Protein AF-A0A2E9VWC7-F1 (afdb_monomer_lite)

Secondary structure (DSSP, 8-state):
-------------------HHHHHHHHHHHHHTTS-HHHHHHHHHHHHHHHHHHHHHHTS--

Radius of gyration: 16.83 Å; chains: 1; bounding box: 24×47×45 Å

Sequence (62 aa):
MNPEIQRSEMRKQISIFVPMSDWKKIRHEAARNRIPMTELCRRWMRPELERLQEGRQASHGN

pLDDT: mean 84.0, std 18.92, range [38.66, 98.62]

Structure (mmCIF, N/CA/C/O backbone):
data_AF-A0A2E9VWC7-F1
#
_entry.id   AF-A0A2E9VWC7-F1
#
loop_
_atom_site.group_PDB
_atom_site.id
_atom_site.type_symbol
_atom_site.label_atom_id
_atom_site.label_alt_id
_atom_site.label_comp_id
_atom_site.label_asym_id
_atom_site.label_entity_id
_atom_site.label_seq_id
_atom_site.pdbx_PDB_ins_code
_atom_site.Cartn_x
_atom_site.Cartn_y
_atom_site.Cartn_z
_atom_site.occupancy
_atom_site.B_iso_or_equiv
_atom_site.auth_seq_id
_atom_site.auth_comp_id
_atom_site.auth_asym_id
_atom_site.auth_atom_id
_atom_site.pdbx_PDB_model_num
ATOM 1 N N . MET A 1 1 ? 7.675 35.515 17.078 1.00 39.41 1 MET A N 1
ATOM 2 C CA . MET A 1 1 ? 8.126 34.132 17.347 1.00 39.41 1 MET A CA 1
ATOM 3 C C . MET A 1 1 ? 6.876 33.319 17.635 1.00 39.41 1 MET A C 1
ATOM 5 O O . MET A 1 1 ? 6.254 33.565 18.655 1.00 39.41 1 MET A O 1
ATOM 9 N N . ASN A 1 2 ? 6.432 32.486 16.692 1.00 44.00 2 ASN A N 1
ATOM 10 C CA . ASN A 1 2 ? 5.174 31.743 16.815 1.00 44.00 2 ASN A CA 1
ATOM 11 C C . ASN A 1 2 ? 5.486 30.341 17.381 1.00 44.00 2 ASN A C 1
ATOM 13 O O . ASN A 1 2 ? 6.293 29.644 16.766 1.00 44.00 2 ASN A O 1
ATOM 17 N N . PRO A 1 3 ? 4.934 29.937 18.540 1.00 47.34 3 PRO A N 1
ATOM 18 C CA . PRO A 1 3 ? 5.318 28.707 19.241 1.00 47.34 3 PRO A CA 1
ATOM 19 C C . PRO A 1 3 ? 4.607 27.446 18.729 1.00 47.34 3 PRO A C 1
ATOM 21 O O . PRO A 1 3 ? 4.762 26.371 19.307 1.00 47.34 3 PRO A O 1
ATOM 24 N N . GLU A 1 4 ? 3.865 27.530 17.628 1.00 52.41 4 GLU A N 1
ATOM 25 C CA . GLU A 1 4 ? 3.302 26.356 16.972 1.00 52.41 4 GLU A CA 1
ATOM 26 C C . GLU A 1 4 ? 4.381 25.667 16.142 1.00 52.41 4 GLU A C 1
ATOM 28 O O . GLU A 1 4 ? 4.448 25.757 14.916 1.00 52.41 4 GLU A O 1
ATOM 33 N N . ILE A 1 5 ? 5.232 24.920 16.841 1.00 51.69 5 ILE A N 1
ATOM 34 C CA . ILE A 1 5 ? 5.815 23.717 16.272 1.00 51.69 5 ILE A CA 1
ATOM 35 C C . ILE A 1 5 ? 4.610 22.846 15.897 1.00 51.69 5 ILE A C 1
ATOM 37 O O . ILE A 1 5 ? 4.138 22.037 16.697 1.00 51.69 5 ILE A O 1
ATOM 41 N N . GLN A 1 6 ? 4.091 23.022 14.674 1.00 53.38 6 GLN A N 1
ATOM 42 C CA . GLN A 1 6 ? 3.493 21.921 13.935 1.00 53.38 6 GLN A CA 1
ATOM 43 C C . GLN A 1 6 ? 4.481 20.787 14.146 1.00 53.38 6 GLN A C 1
ATOM 45 O O . GLN A 1 6 ? 5.619 20.870 13.675 1.00 53.38 6 GLN A O 1
ATOM 50 N N . ARG A 1 7 ? 4.116 19.792 14.962 1.00 54.22 7 ARG A N 1
ATOM 51 C CA . ARG A 1 7 ? 4.871 18.549 15.036 1.00 54.22 7 ARG A CA 1
ATOM 52 C C . ARG A 1 7 ? 4.836 18.018 13.616 1.00 54.22 7 ARG A C 1
ATOM 54 O O . ARG A 1 7 ? 3.870 17.365 13.244 1.00 54.22 7 ARG A O 1
ATOM 61 N N . SER A 1 8 ? 5.830 18.392 12.813 1.00 59.25 8 SER A N 1
ATOM 62 C CA . SER A 1 8 ? 6.102 17.815 11.511 1.00 59.25 8 SER A CA 1
ATOM 63 C C . SER A 1 8 ? 5.978 16.323 11.738 1.00 59.25 8 SER A C 1
ATOM 65 O O . SER A 1 8 ? 6.725 15.788 12.562 1.00 59.25 8 SER A O 1
ATOM 67 N N . GLU A 1 9 ? 4.929 15.707 11.183 1.00 72.00 9 GLU A N 1
ATOM 68 C CA . GLU A 1 9 ? 4.615 14.309 11.457 1.00 72.00 9 GLU A CA 1
ATOM 69 C C . GLU A 1 9 ? 5.900 13.520 11.265 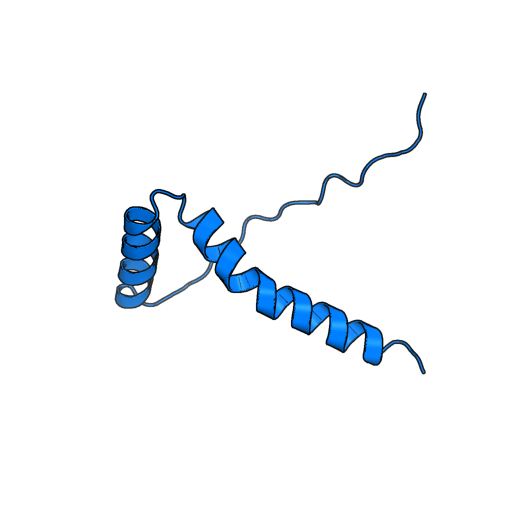1.00 72.00 9 GLU A C 1
ATOM 71 O O . GLU A 1 9 ? 6.440 13.465 10.159 1.00 72.00 9 GLU A O 1
ATOM 76 N N . MET A 1 10 ? 6.445 12.982 12.354 1.00 83.56 10 MET A N 1
ATOM 77 C CA . MET A 1 10 ? 7.731 12.312 12.302 1.00 83.56 10 MET A CA 1
ATOM 78 C C . MET A 1 10 ? 7.576 11.091 11.398 1.00 83.56 10 MET A C 1
ATOM 80 O O . MET A 1 10 ? 6.923 10.110 11.755 1.00 83.56 10 MET A O 1
ATOM 84 N N . ARG A 1 11 ? 8.152 11.157 10.196 1.00 83.69 11 ARG A N 1
ATOM 85 C CA . ARG A 1 11 ? 8.053 10.077 9.214 1.00 83.69 11 ARG A CA 1
ATOM 86 C C . ARG A 1 11 ? 9.139 9.052 9.490 1.00 83.69 11 ARG A C 1
ATOM 88 O O . ARG A 1 11 ? 10.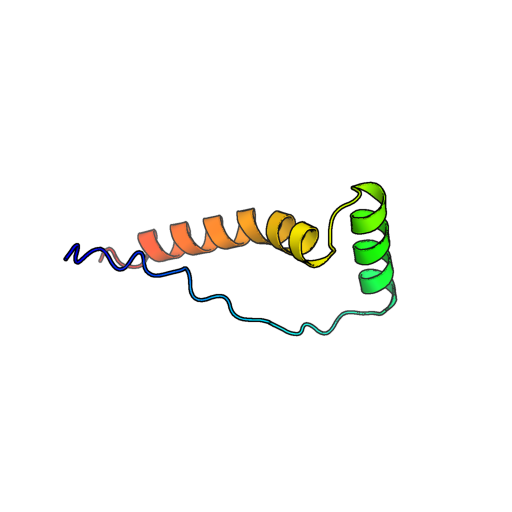318 9.389 9.541 1.00 83.69 11 ARG A O 1
ATOM 95 N N . LYS A 1 12 ? 8.742 7.787 9.608 1.00 89.25 12 LYS A N 1
ATOM 96 C CA . LYS A 1 12 ? 9.666 6.655 9.696 1.00 89.25 12 LYS A CA 1
ATOM 97 C C . LYS A 1 12 ? 9.627 5.847 8.405 1.00 89.25 12 LYS A C 1
ATOM 99 O O . LYS A 1 12 ? 8.552 5.526 7.902 1.00 89.25 12 LYS A O 1
ATOM 104 N N . GLN A 1 13 ? 10.800 5.507 7.879 1.00 90.81 13 GLN A N 1
ATOM 105 C CA . GLN A 1 13 ? 10.923 4.498 6.833 1.00 90.81 13 GLN A CA 1
ATOM 106 C C . GLN A 1 13 ? 10.863 3.110 7.475 1.00 90.81 13 GLN A C 1
ATOM 108 O O . GLN A 1 13 ? 11.532 2.857 8.477 1.00 90.81 13 GLN A O 1
ATOM 113 N N . ILE A 1 14 ? 10.061 2.221 6.893 1.00 89.00 14 ILE A N 1
ATOM 114 C CA . ILE A 1 14 ? 9.946 0.826 7.318 1.00 89.00 14 ILE A CA 1
ATOM 115 C C . ILE A 1 14 ? 10.323 -0.095 6.161 1.00 89.00 14 ILE A C 1
ATOM 117 O O . ILE A 1 14 ? 10.063 0.221 4.999 1.00 89.00 14 ILE A O 1
ATOM 121 N N . SER A 1 15 ? 10.914 -1.236 6.496 1.00 93.44 15 SER A N 1
ATOM 122 C CA . SER A 1 15 ? 11.161 -2.335 5.566 1.00 93.44 15 SER A CA 1
ATOM 123 C C . SER A 1 15 ? 10.202 -3.468 5.901 1.00 93.44 15 SER A C 1
ATOM 125 O O . SER A 1 15 ? 10.042 -3.807 7.072 1.00 93.44 15 SER A O 1
ATOM 127 N N . ILE A 1 16 ? 9.573 -4.048 4.882 1.00 91.44 16 ILE A N 1
ATOM 128 C CA . ILE A 1 16 ? 8.701 -5.216 5.023 1.00 91.44 16 ILE A CA 1
ATOM 129 C C . ILE A 1 16 ? 9.227 -6.345 4.141 1.00 91.44 16 ILE A C 1
ATOM 131 O O . ILE A 1 16 ? 9.6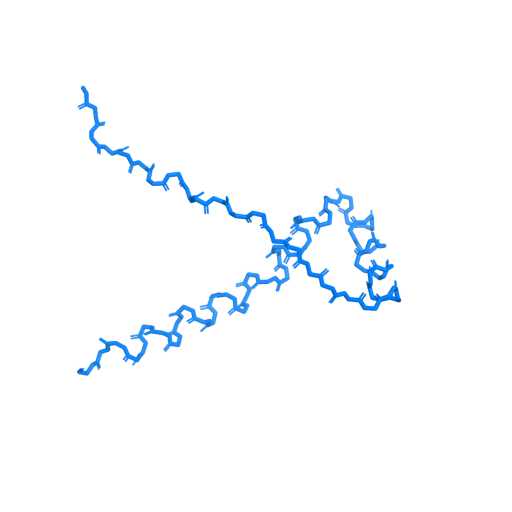95 -6.101 3.027 1.00 91.44 16 ILE A O 1
ATOM 135 N N . PHE A 1 17 ? 9.137 -7.575 4.636 1.00 95.88 17 PHE A N 1
ATOM 136 C CA . PHE A 1 17 ? 9.431 -8.773 3.858 1.00 95.88 17 PHE A CA 1
ATOM 137 C C . PHE A 1 17 ? 8.120 -9.348 3.331 1.00 95.88 17 PHE A C 1
ATOM 139 O O . PHE A 1 17 ? 7.185 -9.567 4.097 1.00 95.88 17 PHE A O 1
ATOM 146 N N . VAL A 1 18 ? 8.051 -9.582 2.022 1.00 95.00 18 VAL A N 1
ATOM 147 C CA . VAL A 1 18 ? 6.896 -10.190 1.350 1.00 95.00 18 VAL A CA 1
ATOM 148 C C . VAL A 1 18 ? 7.384 -11.195 0.305 1.00 95.00 18 VAL A C 1
ATOM 150 O O . VAL A 1 18 ? 8.502 -11.042 -0.202 1.00 95.00 18 VAL A O 1
ATOM 153 N N . PRO A 1 19 ? 6.572 -12.200 -0.067 1.00 98.50 19 PRO A N 1
ATOM 154 C CA . PRO A 1 19 ? 6.880 -13.060 -1.200 1.00 98.50 19 PRO A CA 1
ATOM 155 C C . PRO A 1 19 ? 7.117 -12.246 -2.477 1.00 98.50 19 PRO A C 1
ATOM 157 O O . PRO A 1 19 ? 6.449 -11.242 -2.739 1.00 98.50 19 PRO A O 1
ATOM 160 N N . MET A 1 20 ? 8.034 -12.715 -3.325 1.00 98.06 20 MET A N 1
ATOM 161 C CA . MET A 1 20 ? 8.355 -12.053 -4.596 1.00 98.06 20 MET A CA 1
ATOM 162 C C . MET A 1 20 ? 7.119 -11.887 -5.495 1.00 98.06 20 MET A C 1
ATOM 164 O O . MET A 1 20 ? 6.988 -10.890 -6.208 1.00 98.06 20 MET A O 1
ATOM 168 N N . SER A 1 21 ? 6.191 -12.848 -5.453 1.00 98.31 21 SER A N 1
ATOM 169 C CA . SER A 1 21 ? 4.916 -12.785 -6.173 1.00 98.31 21 SER A CA 1
ATOM 170 C C . SER A 1 21 ? 4.073 -11.583 -5.758 1.00 98.31 21 SER A C 1
ATOM 172 O O . SER A 1 21 ? 3.499 -10.916 -6.617 1.00 98.31 21 SER A O 1
ATOM 174 N N . ASP A 1 22 ? 4.023 -11.272 -4.467 1.00 98.00 22 ASP A N 1
ATOM 175 C CA . ASP A 1 22 ? 3.192 -10.188 -3.952 1.00 98.00 22 ASP A CA 1
ATOM 176 C C . ASP A 1 22 ? 3.868 -8.839 -4.161 1.00 98.00 22 ASP A C 1
ATOM 178 O O . ASP A 1 22 ? 3.217 -7.898 -4.612 1.00 98.00 22 ASP A O 1
ATOM 182 N N . TRP A 1 23 ? 5.194 -8.766 -3.998 1.00 97.38 23 TRP A N 1
ATOM 183 C CA . TRP A 1 23 ? 5.961 -7.584 -4.396 1.00 97.38 23 TRP A CA 1
ATOM 184 C C . TRP A 1 23 ? 5.706 -7.202 -5.861 1.00 97.38 23 TRP A C 1
ATOM 186 O O . TRP A 1 23 ? 5.461 -6.031 -6.165 1.00 97.38 23 TRP A O 1
ATOM 196 N N . LYS A 1 24 ? 5.693 -8.189 -6.773 1.00 98.25 24 LYS A N 1
ATOM 197 C CA . LYS A 1 24 ? 5.364 -7.954 -8.186 1.00 98.25 24 LYS A CA 1
ATOM 198 C C . LYS A 1 24 ? 3.958 -7.382 -8.338 1.00 98.25 24 LYS A C 1
ATOM 200 O O . LYS A 1 24 ? 3.810 -6.403 -9.064 1.00 98.25 24 LYS A O 1
ATOM 205 N N . LYS A 1 25 ? 2.945 -7.938 -7.668 1.00 98.19 25 LYS A N 1
ATOM 206 C CA . LYS A 1 25 ? 1.565 -7.418 -7.736 1.00 98.19 25 LYS A CA 1
ATOM 207 C C . LYS A 1 25 ? 1.489 -5.960 -7.272 1.00 98.19 25 LYS A C 1
ATOM 209 O O . LYS A 1 25 ? 0.950 -5.127 -7.994 1.00 98.19 25 LYS A O 1
ATOM 214 N N . ILE A 1 26 ? 2.108 -5.634 -6.133 1.00 97.75 26 ILE A N 1
ATOM 215 C CA . ILE A 1 26 ? 2.147 -4.265 -5.584 1.00 97.75 26 ILE A CA 1
ATOM 216 C C . ILE A 1 26 ? 2.803 -3.306 -6.585 1.00 97.75 26 ILE A C 1
ATOM 218 O O . ILE A 1 26 ? 2.287 -2.221 -6.855 1.00 97.75 26 ILE A O 1
A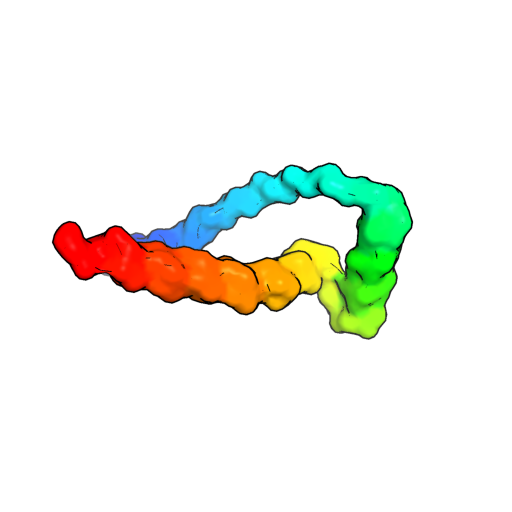TOM 222 N N . ARG A 1 27 ? 3.932 -3.713 -7.178 1.00 98.12 27 ARG A N 1
ATOM 223 C CA . ARG A 1 27 ? 4.650 -2.905 -8.170 1.00 98.12 27 ARG A CA 1
ATOM 224 C C . ARG A 1 27 ? 3.809 -2.641 -9.420 1.00 98.12 27 ARG A C 1
ATOM 226 O O . ARG A 1 27 ? 3.792 -1.510 -9.901 1.00 98.12 27 ARG A O 1
ATOM 233 N N . HIS A 1 28 ? 3.129 -3.661 -9.945 1.00 98.56 28 HIS A N 1
ATOM 234 C CA . HIS A 1 28 ? 2.273 -3.509 -11.124 1.00 98.56 28 HIS A CA 1
ATOM 235 C C . HIS A 1 28 ? 1.093 -2.580 -10.846 1.00 98.56 28 HIS A C 1
ATOM 237 O O . HIS A 1 28 ? 0.798 -1.718 -11.670 1.00 98.56 28 HIS A O 1
ATOM 243 N N . GLU A 1 29 ? 0.459 -2.693 -9.680 1.00 98.62 29 GLU A N 1
ATOM 244 C CA . GLU A 1 29 ? -0.668 -1.829 -9.334 1.00 98.62 29 GLU A CA 1
ATOM 245 C C . GLU A 1 29 ? -0.234 -0.366 -9.166 1.00 98.62 29 GLU A C 1
ATOM 247 O O . GLU A 1 29 ? -0.911 0.543 -9.646 1.00 98.62 29 GLU A O 1
ATOM 252 N N . ALA A 1 30 ? 0.940 -0.118 -8.582 1.00 98.50 30 ALA A N 1
ATOM 253 C CA . ALA A 1 30 ? 1.499 1.230 -8.490 1.00 98.50 30 ALA A CA 1
ATOM 254 C C . ALA A 1 30 ? 1.743 1.832 -9.887 1.00 98.50 30 ALA A C 1
ATOM 256 O O . ALA A 1 30 ? 1.371 2.978 -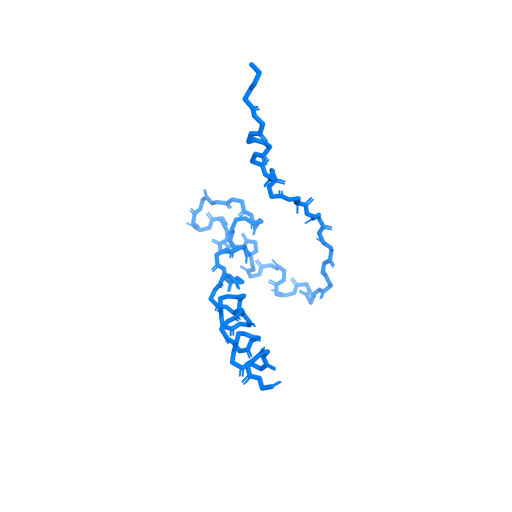10.148 1.00 98.50 30 ALA A O 1
ATOM 257 N N . ALA A 1 31 ? 2.287 1.030 -10.812 1.00 98.56 31 ALA A N 1
ATOM 258 C CA . ALA A 1 31 ? 2.490 1.431 -12.202 1.00 98.56 31 ALA A CA 1
ATOM 259 C C . ALA A 1 31 ? 1.162 1.711 -12.929 1.00 98.56 31 ALA A C 1
ATOM 261 O O . ALA A 1 31 ? 1.045 2.732 -13.606 1.00 98.56 31 ALA A O 1
ATOM 262 N N . ARG A 1 32 ? 0.142 0.860 -12.737 1.00 98.56 32 ARG A N 1
ATOM 263 C CA . ARG A 1 32 ? -1.204 1.025 -13.316 1.00 98.56 32 ARG A CA 1
ATOM 264 C C . ARG A 1 32 ? -1.845 2.351 -12.909 1.00 98.56 32 ARG A C 1
ATOM 266 O O . ARG A 1 32 ? -2.455 3.017 -13.738 1.00 98.56 32 ARG A O 1
ATOM 273 N N . ASN A 1 33 ? -1.652 2.753 -11.654 1.00 98.38 33 ASN A N 1
ATOM 274 C CA . ASN A 1 33 ? -2.167 4.006 -11.100 1.00 98.38 33 ASN A CA 1
ATOM 275 C C . ASN A 1 33 ? -1.231 5.209 -11.312 1.00 98.38 33 ASN A C 1
ATOM 277 O O . ASN A 1 33 ? -1.589 6.321 -10.931 1.00 98.38 33 ASN A O 1
ATOM 281 N N . ARG A 1 34 ? -0.044 5.009 -11.905 1.00 98.25 34 ARG A N 1
ATOM 282 C CA . ARG A 1 34 ? 0.985 6.044 -12.115 1.00 98.25 34 ARG A CA 1
ATOM 283 C C . ARG A 1 34 ? 1.388 6.769 -10.823 1.00 98.25 34 ARG A C 1
ATOM 285 O O . ARG A 1 34 ? 1.605 7.978 -10.824 1.00 98.25 34 ARG A O 1
ATOM 292 N N . ILE A 1 35 ? 1.506 6.028 -9.721 1.00 98.38 35 ILE A N 1
ATOM 293 C CA . ILE A 1 35 ? 1.930 6.559 -8.418 1.00 98.38 35 ILE A CA 1
ATOM 294 C C . ILE A 1 35 ? 3.127 5.778 -7.860 1.00 98.38 35 ILE A C 1
ATOM 296 O O . ILE A 1 35 ? 3.328 4.615 -8.216 1.00 98.38 35 ILE A O 1
ATOM 300 N N . PRO A 1 36 ? 3.925 6.372 -6.953 1.00 97.56 36 PRO A N 1
ATOM 301 C CA . PRO A 1 36 ? 4.967 5.638 -6.242 1.00 97.56 36 PRO A CA 1
ATOM 302 C C . PRO A 1 36 ? 4.396 4.469 -5.427 1.00 97.56 36 PRO A C 1
ATOM 304 O O . PRO A 1 36 ? 3.337 4.592 -4.811 1.00 97.56 36 PRO A O 1
ATOM 307 N N . MET A 1 37 ? 5.136 3.358 -5.330 1.00 96.56 37 MET A N 1
ATOM 308 C CA . MET A 1 37 ? 4.728 2.207 -4.504 1.00 96.56 37 MET A CA 1
ATOM 309 C C . MET A 1 37 ? 4.469 2.597 -3.042 1.00 96.56 37 MET A C 1
ATOM 311 O O . MET A 1 37 ? 3.540 2.090 -2.424 1.00 96.56 37 MET A O 1
ATOM 315 N N . THR A 1 38 ? 5.257 3.522 -2.490 1.00 94.56 38 THR A N 1
ATOM 316 C CA . THR A 1 38 ? 5.081 4.017 -1.116 1.00 94.56 38 THR A CA 1
ATOM 317 C C . THR A 1 38 ? 3.746 4.730 -0.919 1.00 94.56 38 THR A C 1
ATOM 319 O O . THR A 1 38 ? 3.132 4.583 0.135 1.00 94.56 38 THR A O 1
ATOM 322 N N . GLU A 1 39 ? 3.277 5.468 -1.925 1.00 96.44 39 GLU A N 1
ATOM 323 C CA . GLU A 1 39 ? 1.974 6.132 -1.906 1.00 96.44 39 GLU A CA 1
ATOM 324 C C . GLU A 1 39 ? 0.838 5.109 -1.988 1.00 96.44 39 GLU A C 1
ATOM 326 O O . GLU A 1 39 ? -0.101 5.177 -1.197 1.00 96.44 39 GLU A O 1
ATOM 331 N N . LEU A 1 40 ? 0.960 4.106 -2.866 1.00 97.44 40 LEU A N 1
ATOM 332 C CA . LEU A 1 40 ? 0.002 3.001 -2.931 1.00 97.44 40 LEU A CA 1
ATOM 333 C C . LEU A 1 40 ? -0.117 2.285 -1.576 1.00 97.44 40 LEU A C 1
ATOM 335 O O . LEU A 1 40 ? -1.220 2.140 -1.051 1.00 97.44 40 LEU A O 1
ATOM 339 N N . CYS A 1 41 ? 1.013 1.904 -0.969 1.00 95.56 41 CYS A N 1
ATOM 340 C CA . CYS A 1 41 ? 1.018 1.243 0.335 1.00 95.56 41 CYS A CA 1
ATOM 341 C C . CYS A 1 41 ? 0.378 2.116 1.423 1.00 95.56 41 CYS A C 1
ATOM 343 O O . CYS A 1 41 ? -0.377 1.602 2.241 1.00 95.56 41 CYS A O 1
ATOM 345 N N . ARG A 1 42 ? 0.628 3.434 1.441 1.00 93.81 42 ARG A N 1
ATOM 346 C CA . ARG A 1 42 ? -0.025 4.347 2.399 1.00 93.81 42 ARG A CA 1
ATOM 347 C C . ARG A 1 42 ? -1.538 4.371 2.229 1.00 93.81 42 ARG A C 1
ATOM 349 O O . ARG A 1 42 ? -2.245 4.316 3.229 1.00 93.81 42 ARG A O 1
ATOM 356 N N . ARG A 1 43 ? -2.029 4.434 0.987 1.00 96.69 43 ARG A N 1
ATOM 357 C CA . ARG A 1 43 ? -3.471 4.415 0.697 1.00 96.69 43 ARG A CA 1
ATOM 358 C C . ARG A 1 43 ? -4.126 3.132 1.188 1.00 96.69 43 ARG A C 1
ATOM 360 O O . ARG A 1 43 ? -5.204 3.196 1.760 1.00 96.69 43 ARG A O 1
ATOM 367 N N . TRP A 1 44 ? -3.461 1.994 1.011 1.00 96.12 44 TRP A N 1
ATOM 368 C CA . TRP A 1 44 ? -3.965 0.706 1.486 1.00 96.12 44 TRP A CA 1
ATOM 369 C C . TRP A 1 44 ? -3.884 0.532 3.000 1.00 96.12 44 TRP A C 1
ATOM 371 O O . TRP A 1 44 ? -4.769 -0.080 3.580 1.00 96.12 44 TRP A O 1
ATOM 381 N N . MET A 1 45 ? -2.854 1.077 3.651 1.00 94.62 45 MET A N 1
ATOM 382 C CA . MET A 1 45 ? -2.731 1.002 5.110 1.00 94.62 45 MET A CA 1
ATOM 383 C C . MET A 1 45 ? -3.693 1.946 5.837 1.00 94.62 45 MET A C 1
ATOM 385 O O . MET A 1 45 ? -4.071 1.653 6.967 1.00 94.62 45 MET A O 1
ATOM 389 N N . ARG A 1 46 ? -4.071 3.078 5.227 1.00 94.69 46 ARG A N 1
ATOM 390 C CA . ARG A 1 46 ? -4.837 4.143 5.893 1.00 94.69 46 ARG A CA 1
ATOM 391 C C . ARG A 1 46 ? -6.117 3.651 6.596 1.00 94.69 46 ARG A C 1
ATOM 393 O O . ARG A 1 46 ? -6.216 3.943 7.783 1.00 94.69 46 ARG A O 1
ATOM 400 N N . PRO A 1 47 ? -7.013 2.863 5.969 1.00 95.44 47 PRO A N 1
ATOM 401 C CA . PRO A 1 47 ? -8.240 2.411 6.634 1.00 95.44 47 PRO A CA 1
ATOM 402 C C . PRO A 1 47 ? -7.971 1.559 7.881 1.00 95.44 47 PRO A C 1
ATOM 404 O O . PRO A 1 47 ? -8.628 1.707 8.907 1.00 95.44 47 PRO A O 1
ATOM 407 N N . GLU A 1 48 ? -6.957 0.690 7.832 1.00 95.38 48 GLU A N 1
ATOM 408 C CA . GLU A 1 48 ? -6.589 -0.137 8.985 1.00 95.38 48 GLU A CA 1
ATOM 409 C C . GLU A 1 48 ? -5.949 0.689 10.102 1.00 95.38 48 GLU A C 1
ATOM 411 O O . GLU A 1 48 ? -6.175 0.424 11.281 1.00 95.38 48 GLU A O 1
ATOM 416 N N . LEU A 1 49 ? -5.164 1.711 9.750 1.00 92.75 49 LEU A N 1
ATOM 417 C CA . LEU A 1 49 ? -4.593 2.636 10.729 1.00 92.75 49 LEU A CA 1
ATOM 418 C C . LEU A 1 49 ? -5.678 3.473 11.415 1.00 92.75 49 LEU A C 1
ATOM 420 O O . LEU A 1 49 ? -5.608 3.649 12.629 1.00 92.75 49 LEU A O 1
ATOM 424 N N . GLU A 1 50 ? -6.676 3.943 10.665 1.00 93.38 50 GLU A N 1
ATOM 425 C CA . GLU A 1 50 ? -7.848 4.654 11.194 1.00 93.38 50 GLU A CA 1
ATOM 426 C C . GLU A 1 50 ? -8.620 3.756 12.173 1.00 93.38 50 GLU A C 1
ATOM 428 O O . GLU A 1 50 ? -8.810 4.120 13.335 1.00 93.38 50 GLU A O 1
ATOM 433 N N . ARG A 1 51 ? -8.913 2.509 11.781 1.00 93.62 51 ARG A N 1
ATOM 434 C CA . ARG A 1 51 ? -9.570 1.518 12.650 1.00 93.62 51 ARG A CA 1
ATOM 435 C C . ARG A 1 51 ? -8.794 1.241 13.946 1.00 93.62 51 ARG A C 1
ATOM 437 O O . ARG A 1 51 ? -9.384 1.087 15.016 1.00 93.62 51 ARG A O 1
ATOM 444 N N . LEU A 1 52 ? -7.462 1.168 13.879 1.00 91.31 52 LEU A N 1
ATOM 445 C CA . LEU A 1 52 ? -6.612 0.973 15.062 1.00 91.31 52 LEU A CA 1
ATOM 446 C C . LEU A 1 52 ? -6.623 2.180 16.012 1.00 91.31 52 LEU A C 1
ATOM 448 O O . LEU A 1 52 ? -6.453 2.004 17.222 1.00 91.31 52 LEU A O 1
ATOM 452 N N . GLN A 1 53 ? -6.801 3.395 15.491 1.00 89.31 53 GLN A N 1
ATOM 453 C CA . GLN A 1 53 ? -6.911 4.605 16.307 1.00 89.31 53 GLN A CA 1
ATOM 454 C C . GLN A 1 53 ? -8.241 4.638 17.064 1.00 89.31 53 GLN A C 1
ATOM 456 O O . GLN A 1 53 ? -8.237 4.860 18.276 1.00 89.31 53 GLN A O 1
ATOM 461 N N . GLU A 1 54 ? -9.347 4.331 16.387 1.00 86.31 54 GLU A N 1
ATOM 462 C CA . GLU A 1 54 ? -10.685 4.260 16.989 1.00 86.31 54 GLU A CA 1
ATOM 463 C C . GLU A 1 54 ? -10.751 3.205 18.105 1.00 86.31 54 GLU A C 1
ATOM 465 O O . GLU A 1 54 ? -11.192 3.489 19.221 1.00 86.31 54 GLU A O 1
ATOM 470 N N . GLY A 1 55 ? -10.209 2.005 17.860 1.00 78.12 55 GLY A N 1
ATOM 471 C CA . GLY A 1 55 ? -10.156 0.937 18.867 1.00 78.12 55 GLY A CA 1
ATOM 472 C C . GLY A 1 55 ? -9.323 1.296 20.107 1.00 78.12 55 GLY A C 1
ATOM 473 O O . GLY A 1 55 ? -9.640 0.879 21.224 1.00 78.12 55 GLY A O 1
ATOM 474 N N . ARG A 1 56 ? -8.275 2.117 19.946 1.00 65.88 56 ARG A N 1
ATOM 475 C CA . ARG A 1 56 ? -7.483 2.636 21.074 1.00 65.88 56 ARG A CA 1
ATOM 476 C C . ARG A 1 56 ? -8.215 3.706 21.873 1.00 65.88 56 ARG A C 1
ATOM 478 O O . ARG A 1 56 ? -8.047 3.725 23.092 1.00 65.88 56 ARG A O 1
ATOM 485 N N . GLN A 1 57 ? -9.004 4.561 21.226 1.00 59.53 57 GLN A N 1
ATOM 486 C CA . GLN A 1 57 ? -9.797 5.583 21.914 1.00 59.53 57 GLN A CA 1
ATOM 487 C C . GLN A 1 57 ? -10.904 4.958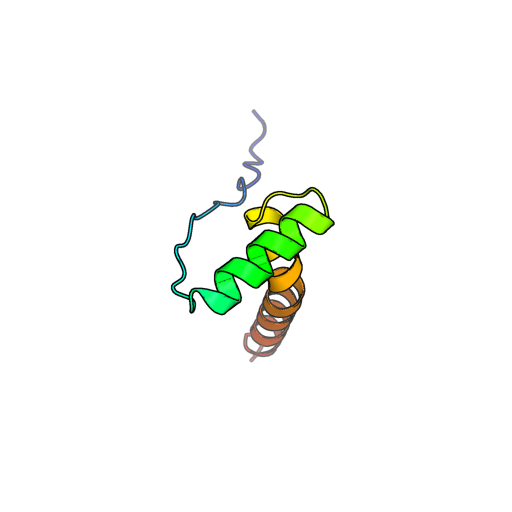 22.774 1.00 59.53 57 GLN A C 1
ATOM 489 O O . GLN A 1 57 ? -11.119 5.409 23.893 1.00 59.53 57 GLN A O 1
ATOM 494 N N . ALA A 1 58 ? -11.510 3.854 22.326 1.00 56.06 58 ALA A N 1
ATOM 495 C CA . ALA A 1 58 ? -12.489 3.105 23.120 1.00 56.06 58 ALA A CA 1
ATOM 496 C C . ALA A 1 58 ? -11.893 2.415 24.366 1.00 56.06 58 ALA A C 1
ATOM 498 O O . ALA A 1 58 ? -12.618 2.104 25.304 1.00 56.06 58 ALA A O 1
ATOM 499 N N . SER A 1 59 ? -10.576 2.176 24.391 1.00 56.38 59 SER A N 1
ATOM 500 C CA . SER A 1 59 ? -9.902 1.403 25.450 1.00 56.38 59 SER A CA 1
ATOM 501 C C . SER A 1 59 ? -9.203 2.261 26.518 1.00 56.38 59 SER A C 1
ATOM 503 O O . SER A 1 59 ? -8.693 1.710 27.486 1.00 56.38 59 SER A O 1
ATOM 505 N N . HIS A 1 60 ? -9.139 3.587 26.346 1.00 53.22 60 HIS A N 1
ATOM 506 C CA . HIS A 1 60 ? -8.514 4.525 27.302 1.00 53.22 60 HIS A CA 1
ATOM 507 C C . HIS A 1 60 ? -9.538 5.394 28.055 1.00 53.22 60 HIS A C 1
ATOM 509 O O . HIS A 1 60 ? -9.160 6.359 28.714 1.00 53.22 60 HIS A O 1
ATOM 515 N N . GLY A 1 61 ? -10.828 5.066 27.951 1.00 52.16 61 GLY A N 1
ATOM 516 C CA . GLY A 1 61 ? -11.900 5.654 28.749 1.00 52.16 61 GLY A CA 1
ATOM 517 C C . GLY A 1 61 ? -12.452 4.645 29.751 1.00 52.16 61 GLY A C 1
ATOM 518 O O . GLY A 1 61 ? -13.561 4.160 29.552 1.00 52.16 61 GLY A O 1
ATOM 519 N N . ASN A 1 62 ? -11.672 4.296 30.778 1.00 38.66 62 ASN A N 1
ATOM 520 C CA . ASN A 1 62 ? -12.164 3.664 32.007 1.00 38.66 62 ASN A CA 1
ATOM 521 C C . ASN A 1 62 ? -11.227 3.977 33.176 1.00 38.66 62 ASN A C 1
ATOM 523 O O . ASN A 1 62 ? -10.007 3.748 33.006 1.00 38.66 62 ASN A O 1
#

Foldseek 3Di:
DDPPPPVPPDDDDDDDDDPPVVVVVLVVVCVVVVHDSVVVVCVVCVVVVVVVVVVVVVVPPD